Protein AF-A0A5N6PH26-F1 (afdb_monomer)

Structure (mmCIF, N/CA/C/O backbone):
data_AF-A0A5N6PH26-F1
#
_entry.id   AF-A0A5N6PH26-F1
#
loop_
_atom_site.group_PDB
_atom_site.id
_atom_site.type_symbol
_atom_site.label_atom_id
_atom_site.label_alt_id
_atom_site.label_comp_id
_atom_site.label_asym_id
_atom_site.label_entity_id
_atom_site.label_seq_id
_atom_site.pdbx_PDB_ins_code
_atom_site.Cartn_x
_atom_site.Cartn_y
_atom_site.Cartn_z
_atom_site.occupancy
_atom_site.B_iso_or_equiv
_atom_site.auth_seq_id
_atom_site.auth_comp_id
_atom_site.auth_asym_id
_atom_site.auth_atom_id
_atom_site.pdbx_PDB_model_num
ATOM 1 N N . MET A 1 1 ? 2.765 4.753 -2.796 1.00 84.94 1 MET A N 1
ATOM 2 C CA . MET A 1 1 ? 2.921 3.448 -2.101 1.00 84.94 1 MET A CA 1
ATOM 3 C C . MET A 1 1 ? 1.589 2.810 -1.710 1.00 84.94 1 MET A C 1
ATOM 5 O O . MET A 1 1 ? 1.302 1.729 -2.200 1.00 84.94 1 MET A O 1
ATOM 9 N N . LEU A 1 2 ? 0.747 3.419 -0.859 1.00 96.69 2 LEU A N 1
ATOM 10 C CA . LEU A 1 2 ? -0.535 2.786 -0.485 1.00 96.69 2 LEU A CA 1
ATOM 11 C C . LEU A 1 2 ? -1.491 2.634 -1.679 1.00 96.69 2 LEU A C 1
ATOM 13 O O . LEU A 1 2 ? -2.054 1.560 -1.874 1.00 96.69 2 LEU A O 1
ATOM 17 N N . MET A 1 3 ? -1.620 3.671 -2.512 1.00 97.69 3 MET A N 1
ATOM 18 C CA . MET A 1 3 ? -2.498 3.639 -3.687 1.00 97.69 3 MET A CA 1
ATOM 19 C C . MET A 1 3 ? -2.008 2.673 -4.769 1.00 97.69 3 MET A C 1
ATOM 21 O O . MET A 1 3 ? -2.805 1.890 -5.289 1.00 97.69 3 MET A O 1
ATOM 25 N N . SER A 1 4 ? -0.697 2.636 -5.031 1.00 97.00 4 SER A N 1
ATOM 26 C CA . SER A 1 4 ? -0.076 1.658 -5.937 1.00 97.00 4 SER A CA 1
ATOM 27 C C . SER A 1 4 ? -0.297 0.207 -5.481 1.00 97.00 4 SER A C 1
ATOM 29 O O . SER A 1 4 ? -0.470 -0.678 -6.312 1.00 97.00 4 SER A O 1
ATOM 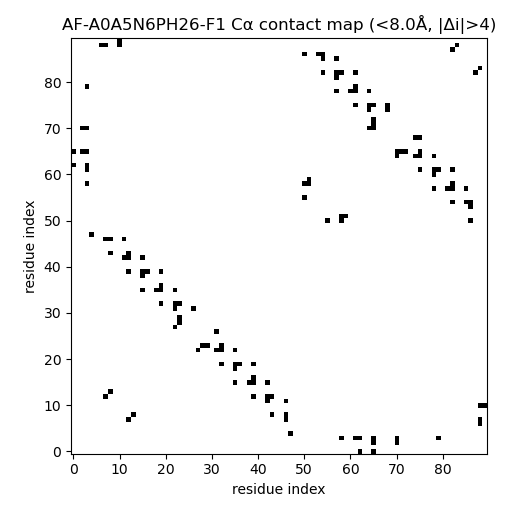31 N N . SER A 1 5 ? -0.380 -0.046 -4.171 1.00 97.38 5 SER A N 1
ATOM 32 C CA . SER A 1 5 ? -0.632 -1.383 -3.609 1.00 97.38 5 SER A CA 1
AT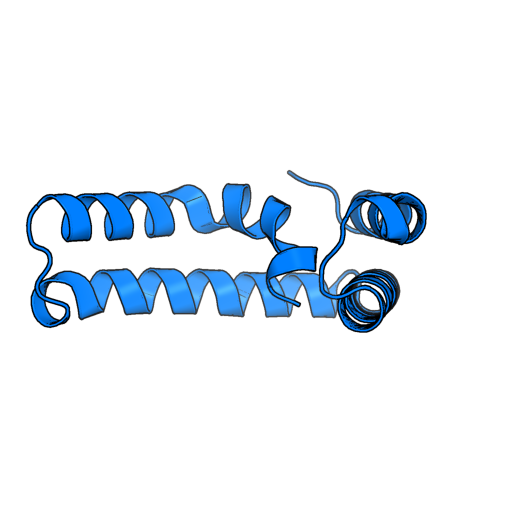OM 33 C C . SER A 1 5 ? -2.102 -1.657 -3.270 1.00 97.38 5 SER A C 1
ATOM 35 O O . SER A 1 5 ? -2.412 -2.723 -2.737 1.00 97.38 5 SER A O 1
ATOM 37 N N . SER A 1 6 ? -3.021 -0.732 -3.560 1.00 97.38 6 SER A N 1
ATOM 38 C CA . SER A 1 6 ? -4.421 -0.796 -3.109 1.00 97.38 6 SER A CA 1
ATOM 39 C C . SER A 1 6 ? -5.135 -2.090 -3.512 1.00 97.38 6 SER A C 1
ATOM 41 O O . SER A 1 6 ? -5.826 -2.684 -2.685 1.00 97.38 6 SER A O 1
ATOM 43 N N . LYS A 1 7 ? -4.914 -2.587 -4.738 1.00 97.12 7 LYS A N 1
ATOM 44 C CA . LYS A 1 7 ? -5.475 -3.866 -5.205 1.00 97.12 7 LYS A CA 1
ATOM 45 C C . LYS A 1 7 ? -4.966 -5.061 -4.392 1.00 97.12 7 LYS A C 1
ATOM 47 O O . LYS A 1 7 ? -5.764 -5.895 -3.974 1.00 97.12 7 LYS A O 1
ATOM 52 N N . HIS A 1 8 ? -3.664 -5.115 -4.106 1.00 97.69 8 HIS A N 1
ATOM 53 C CA . HIS A 1 8 ? -3.088 -6.165 -3.261 1.00 97.69 8 HIS A CA 1
ATOM 54 C C . HIS A 1 8 ? -3.600 -6.074 -1.822 1.00 97.69 8 HIS A C 1
ATOM 56 O O . HIS A 1 8 ? -3.907 -7.097 -1.223 1.00 97.69 8 HIS A O 1
ATOM 62 N N . ILE A 1 9 ? -3.749 -4.863 -1.275 1.00 98.19 9 ILE A N 1
ATOM 63 C CA . ILE A 1 9 ? -4.308 -4.646 0.069 1.00 98.19 9 ILE A CA 1
ATOM 64 C C . ILE A 1 9 ? -5.765 -5.117 0.133 1.00 98.19 9 ILE A C 1
ATOM 66 O O . ILE A 1 9 ? -6.168 -5.752 1.109 1.00 98.19 9 ILE A O 1
ATOM 70 N N . ALA A 1 10 ? -6.552 -4.828 -0.906 1.00 97.50 10 ALA A N 1
ATOM 71 C CA . ALA A 1 10 ? -7.958 -5.202 -0.976 1.00 97.50 10 ALA A CA 1
ATOM 72 C C . ALA A 1 10 ? -8.171 -6.722 -0.946 1.00 97.50 10 ALA A C 1
ATOM 74 O O . ALA A 1 10 ? -9.176 -7.173 -0.398 1.00 97.50 10 ALA A O 1
ATOM 75 N N . ILE A 1 11 ? -7.237 -7.497 -1.505 1.00 97.31 11 ILE A N 1
ATOM 76 C CA . ILE A 1 11 ? -7.289 -8.963 -1.510 1.00 97.31 11 ILE A CA 1
ATOM 77 C C . ILE A 1 11 ? -6.599 -9.530 -0.262 1.00 97.31 11 ILE A C 1
ATOM 79 O O . ILE A 1 11 ? -7.237 -10.211 0.539 1.00 97.31 11 ILE A O 1
ATOM 83 N N . GLY A 1 12 ? -5.326 -9.190 -0.052 1.00 97.06 12 GLY A N 1
ATOM 84 C CA . GLY A 1 12 ? -4.469 -9.789 0.972 1.00 97.06 12 GLY A CA 1
ATOM 85 C C . GLY A 1 12 ? -4.794 -9.397 2.415 1.00 97.06 12 GLY A C 1
ATOM 86 O O . GLY A 1 12 ? -4.475 -10.155 3.320 1.00 97.06 12 GLY A O 1
ATOM 87 N N . CYS A 1 13 ? -5.450 -8.253 2.641 1.00 98.38 13 CYS A N 1
ATOM 88 C CA . CYS A 1 13 ? -5.844 -7.783 3.979 1.00 98.38 13 CYS A CA 1
ATOM 89 C C . CYS A 1 13 ? -7.361 -7.585 4.112 1.00 98.38 13 CYS A C 1
ATOM 91 O O . CYS A 1 13 ? -7.838 -6.774 4.915 1.00 98.38 13 CYS A O 1
ATOM 93 N N . ARG A 1 14 ? -8.151 -8.286 3.285 1.00 98.12 14 ARG A N 1
ATOM 94 C CA . ARG A 1 14 ? -9.609 -8.116 3.230 1.00 98.12 14 ARG A CA 1
ATOM 95 C C . ARG A 1 14 ? -10.281 -8.383 4.576 1.00 98.12 14 ARG A C 1
ATOM 97 O O . ARG A 1 14 ? -11.157 -7.617 4.977 1.00 98.12 14 ARG A O 1
ATOM 104 N N . SER A 1 15 ? -9.904 -9.466 5.252 1.00 98.25 15 SER A N 1
ATOM 105 C CA . SER A 1 15 ? -10.480 -9.897 6.533 1.00 98.25 15 SER A CA 1
ATOM 106 C C . SER A 1 15 ? -10.325 -8.837 7.618 1.00 98.25 15 SER A C 1
ATOM 108 O O . SER A 1 15 ? -11.304 -8.453 8.261 1.00 98.25 15 SER A O 1
ATOM 110 N N . GLU A 1 16 ? -9.111 -8.327 7.776 1.00 98.56 16 GLU A N 1
ATOM 111 C CA . GLU A 1 16 ? -8.717 -7.324 8.755 1.00 98.56 16 GLU A CA 1
ATOM 112 C C . GLU A 1 16 ? -9.438 -6.006 8.467 1.00 98.56 16 GLU A C 1
ATOM 114 O O . GLU A 1 16 ? -10.054 -5.425 9.364 1.00 98.56 16 GLU A O 1
ATOM 119 N N . ASN A 1 17 ? -9.444 -5.575 7.199 1.00 98.44 17 ASN A N 1
ATOM 120 C CA . ASN A 1 17 ? -10.119 -4.353 6.765 1.00 98.44 17 ASN A CA 1
ATOM 121 C C . ASN A 1 17 ? -11.628 -4.412 7.035 1.00 98.44 17 ASN A C 1
ATOM 123 O O . ASN A 1 17 ? -12.191 -3.490 7.626 1.00 98.44 17 ASN A O 1
ATOM 127 N N . VAL A 1 18 ? -12.294 -5.510 6.660 1.00 98.50 18 VAL A N 1
ATOM 128 C CA . VAL A 1 18 ? -13.733 -5.690 6.911 1.00 98.50 18 VAL A CA 1
ATOM 129 C C . VAL A 1 18 ? -14.028 -5.735 8.409 1.00 98.50 18 VAL A C 1
ATOM 131 O O . VAL A 1 18 ? -15.009 -5.138 8.852 1.00 98.50 18 VAL A O 1
ATOM 134 N N . ALA A 1 19 ? -13.195 -6.407 9.208 1.00 98.31 19 ALA A N 1
ATOM 135 C CA . ALA A 1 19 ? -13.367 -6.452 10.656 1.00 98.31 19 ALA A CA 1
ATOM 136 C C . ALA A 1 19 ? -13.251 -5.055 11.289 1.00 98.31 19 ALA A C 1
ATOM 138 O O . ALA A 1 19 ? -14.069 -4.706 12.144 1.00 98.31 19 ALA A O 1
ATOM 139 N N . PHE A 1 20 ? -12.273 -4.252 10.860 1.00 98.50 20 PHE A N 1
ATOM 140 C CA . PHE A 1 20 ? -12.099 -2.874 11.319 1.00 98.50 20 PHE A CA 1
ATOM 141 C C . PHE A 1 20 ? -13.284 -1.981 10.927 1.00 98.50 20 PHE A C 1
ATOM 143 O O . PHE A 1 20 ? -13.822 -1.273 11.779 1.00 98.50 20 PHE A O 1
ATOM 150 N N . LEU A 1 21 ? -13.754 -2.072 9.678 1.00 98.00 21 LEU A N 1
ATOM 151 C CA . LEU A 1 21 ? -14.918 -1.317 9.200 1.00 98.00 21 LEU A CA 1
ATOM 152 C C . LEU A 1 21 ? -16.210 -1.694 9.937 1.00 98.00 21 LEU A C 1
ATOM 154 O O . LEU A 1 21 ? -16.989 -0.807 10.277 1.00 98.00 21 LEU A O 1
ATOM 158 N N . LYS A 1 22 ? -16.433 -2.984 10.228 1.00 98.19 22 LYS A N 1
ATOM 159 C CA . LYS A 1 22 ? -17.582 -3.432 11.037 1.00 98.19 22 LYS A CA 1
ATOM 160 C C . LYS A 1 22 ? -17.553 -2.822 12.438 1.00 98.19 22 LYS A C 1
ATOM 162 O O . LYS A 1 22 ? -18.550 -2.249 12.853 1.00 98.19 22 LYS A O 1
ATOM 167 N N . CYS A 1 23 ? -16.399 -2.854 13.104 1.00 98.19 23 CYS A N 1
ATOM 168 C CA . CYS A 1 23 ? -16.234 -2.230 14.419 1.00 98.19 23 CYS A CA 1
ATOM 169 C C . CYS A 1 23 ? -16.547 -0.728 14.384 1.00 98.19 23 CYS A C 1
ATOM 171 O O . CYS A 1 23 ? -17.318 -0.241 15.200 1.00 98.19 23 CYS A O 1
ATOM 173 N N . LYS A 1 24 ? -16.022 -0.006 13.384 1.00 97.75 24 LYS A N 1
ATOM 174 C CA . LYS A 1 24 ? -16.285 1.431 13.207 1.00 97.75 24 LYS A CA 1
ATOM 175 C C . LYS A 1 24 ? -17.742 1.765 12.896 1.00 97.75 24 LYS A C 1
ATOM 177 O O . LYS A 1 24 ? -18.192 2.860 13.218 1.00 97.75 24 LYS A O 1
ATOM 182 N N . LYS A 1 25 ? -18.460 0.845 12.250 1.00 97.81 25 LYS A N 1
ATOM 183 C CA . LYS A 1 25 ? -19.893 0.977 11.978 1.00 97.81 25 LYS A CA 1
ATOM 184 C C . LYS A 1 25 ? -20.738 0.774 13.240 1.00 97.81 25 LYS A C 1
ATOM 186 O O . LYS A 1 25 ? -21.790 1.393 13.346 1.00 97.81 25 LYS A O 1
ATOM 191 N N . GLU A 1 26 ? -20.300 -0.089 14.154 1.00 97.00 26 GLU A N 1
ATOM 192 C CA . GLU A 1 26 ? -20.968 -0.342 15.438 1.00 97.00 26 GLU A CA 1
ATOM 193 C C . GLU A 1 26 ? -20.723 0.792 16.442 1.00 97.00 26 GLU A C 1
ATOM 195 O O . GLU A 1 26 ? -21.666 1.242 17.090 1.00 97.00 26 GLU A O 1
ATOM 200 N N . ASP A 1 27 ? -19.482 1.280 16.542 1.00 95.25 27 ASP A N 1
ATOM 201 C CA . ASP A 1 27 ? -19.104 2.387 17.424 1.00 95.25 27 ASP A CA 1
ATOM 202 C C . ASP A 1 27 ? -18.017 3.267 16.763 1.00 95.25 27 ASP A C 1
ATOM 204 O O . ASP A 1 27 ? -16.921 2.783 16.446 1.00 95.25 27 ASP A O 1
ATOM 208 N N . PRO A 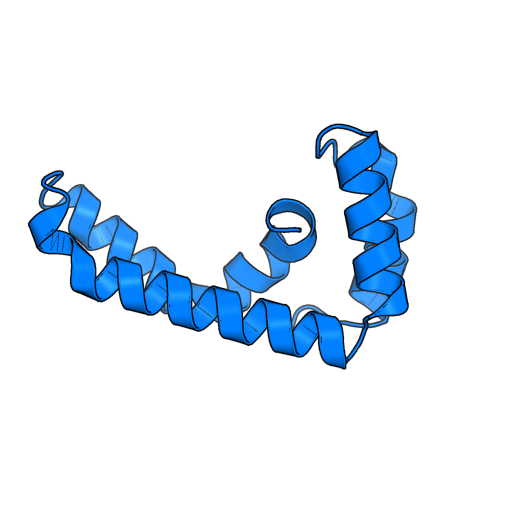1 28 ? -18.270 4.573 16.548 1.00 93.75 28 PRO A N 1
ATOM 209 C CA . PRO A 1 28 ? -17.291 5.466 15.936 1.00 93.75 28 PRO A CA 1
ATOM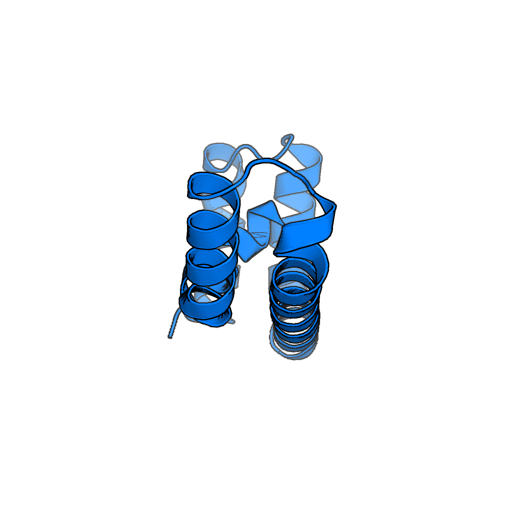 210 C C . PRO A 1 28 ? -16.088 5.772 16.846 1.00 93.75 28 PRO A C 1
ATOM 212 O O . PRO A 1 28 ? -15.054 6.228 16.333 1.00 93.75 28 PRO A O 1
ATOM 215 N N . ASN A 1 29 ? -16.174 5.512 18.159 1.00 95.00 29 ASN A N 1
ATOM 216 C CA . ASN A 1 29 ? -15.106 5.793 19.114 1.00 95.00 29 ASN A CA 1
ATOM 217 C C . ASN A 1 29 ? -13.797 5.090 18.688 1.00 95.00 29 ASN A C 1
ATOM 219 O O . ASN A 1 29 ? -13.749 3.862 18.563 1.00 95.00 29 ASN A O 1
ATOM 223 N N . PRO A 1 30 ? -12.705 5.838 18.439 1.00 92.50 30 PRO A N 1
ATOM 224 C CA . PRO A 1 30 ? -11.440 5.263 17.990 1.00 92.50 30 PRO A CA 1
ATOM 225 C C . PRO A 1 30 ? -10.850 4.232 18.952 1.00 92.50 30 PRO A C 1
ATOM 227 O O . PRO A 1 30 ? -10.268 3.260 18.472 1.00 92.50 30 PRO A O 1
ATOM 230 N N .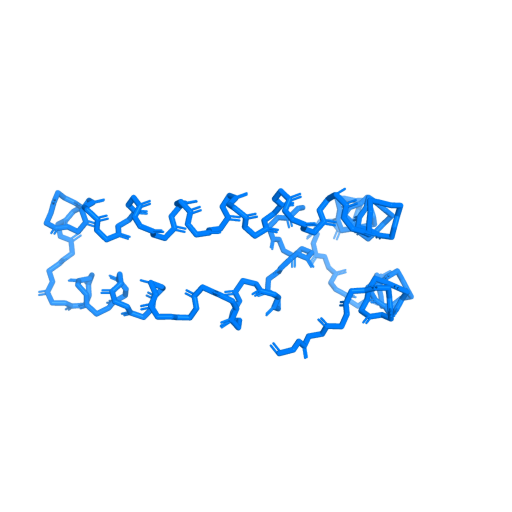 GLU A 1 31 ? -11.042 4.383 20.263 1.00 96.12 31 GLU A N 1
ATOM 231 C CA . GLU A 1 31 ? -10.456 3.490 21.268 1.00 96.12 31 GLU A CA 1
ATOM 232 C C . GLU A 1 31 ? -11.014 2.065 21.193 1.00 96.12 31 GLU A C 1
ATOM 234 O O . GLU A 1 31 ? -10.277 1.09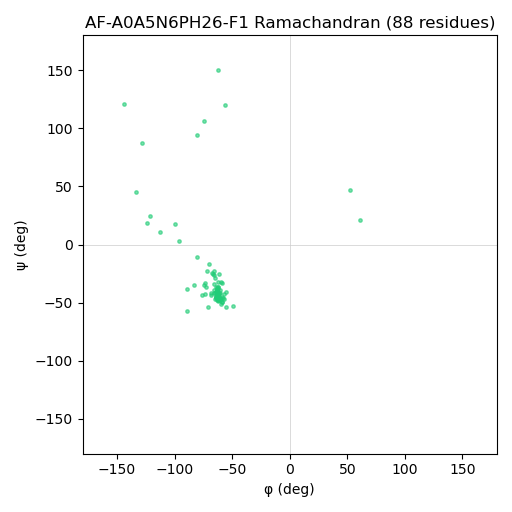4 21.371 1.00 96.12 31 GLU A O 1
ATOM 239 N N . LYS A 1 32 ? -12.298 1.923 20.843 1.00 96.62 32 LYS A N 1
ATOM 240 C CA . LYS A 1 32 ? -12.991 0.627 20.767 1.00 96.62 32 LYS A CA 1
ATOM 241 C C . LYS A 1 32 ? -12.463 -0.279 19.657 1.00 96.62 32 LYS A C 1
ATOM 243 O O . LYS A 1 32 ? -12.548 -1.498 19.769 1.00 96.62 32 LYS A O 1
ATOM 248 N N . CYS A 1 33 ? -11.880 0.306 18.611 1.00 97.12 33 CYS A N 1
ATOM 249 C CA . CYS A 1 33 ? -11.402 -0.421 17.435 1.00 97.12 33 CYS A CA 1
ATOM 250 C C . CYS A 1 33 ? -9.871 -0.416 17.289 1.00 97.12 33 CYS A C 1
ATOM 252 O O . CYS A 1 33 ? -9.371 -0.836 16.243 1.00 97.12 33 CYS A O 1
ATOM 254 N N . LEU A 1 34 ? -9.118 0.030 18.307 1.00 97.81 34 LEU A N 1
ATOM 255 C CA . LEU A 1 34 ? -7.651 0.125 18.248 1.00 97.81 34 LEU A CA 1
ATOM 256 C C . LEU A 1 34 ? -6.982 -1.212 17.926 1.00 97.81 34 LEU A C 1
ATOM 258 O O . LEU A 1 34 ? -6.061 -1.250 17.111 1.00 97.81 34 LEU A O 1
ATOM 262 N N . ASP A 1 35 ? -7.445 -2.308 18.531 1.00 97.81 35 ASP A N 1
ATOM 263 C CA . ASP A 1 35 ? -6.867 -3.633 18.292 1.00 97.81 35 ASP A CA 1
ATOM 264 C C . ASP A 1 35 ? -7.025 -4.066 16.825 1.00 97.81 35 ASP A C 1
ATOM 266 O O . ASP A 1 35 ? -6.046 -4.398 16.158 1.00 97.81 35 ASP A O 1
ATOM 270 N N . LYS A 1 36 ? -8.233 -3.929 16.268 1.00 98.25 36 LYS A N 1
ATOM 271 C CA . LYS A 1 36 ? -8.503 -4.210 14.848 1.00 98.25 36 LYS A CA 1
ATOM 272 C C . LYS A 1 36 ? -7.709 -3.283 13.922 1.00 98.25 36 LYS A C 1
ATOM 274 O O . LYS A 1 36 ? -7.213 -3.732 12.895 1.00 98.25 36 LYS A O 1
ATOM 279 N N . GLY A 1 37 ? -7.527 -2.017 14.303 1.00 98.06 37 GLY A N 1
ATOM 280 C CA . GLY A 1 37 ? -6.667 -1.079 13.577 1.00 98.06 37 GLY A CA 1
ATOM 281 C C . GLY A 1 37 ? -5.205 -1.537 13.542 1.00 98.06 37 GLY A C 1
ATOM 282 O O . GLY A 1 37 ? -4.578 -1.520 12.487 1.00 98.06 37 GLY A O 1
ATOM 283 N N . ARG A 1 38 ? -4.668 -2.036 14.665 1.00 98.56 38 ARG A N 1
ATOM 284 C CA . ARG A 1 38 ? -3.317 -2.627 14.716 1.00 98.56 38 ARG A CA 1
ATOM 285 C C . ARG A 1 38 ? -3.200 -3.866 13.830 1.00 98.56 38 ARG A C 1
ATOM 287 O O . ARG A 1 38 ? -2.164 -4.040 13.192 1.00 98.56 38 ARG A O 1
ATOM 294 N N . GLN A 1 39 ? -4.236 -4.705 13.775 1.00 98.56 39 GLN A N 1
ATOM 295 C CA . GLN A 1 39 ? -4.268 -5.880 12.897 1.00 98.56 39 GLN A CA 1
ATOM 296 C C . GLN A 1 39 ? -4.229 -5.477 11.415 1.00 98.56 39 GLN A C 1
ATOM 298 O O . GLN A 1 39 ? -3.394 -5.999 10.677 1.00 98.56 39 GLN A O 1
ATOM 303 N N . VAL A 1 40 ? -5.036 -4.488 11.007 1.00 98.62 40 VAL A N 1
ATOM 304 C CA . VAL A 1 40 ? -4.991 -3.910 9.650 1.00 98.62 40 VAL A CA 1
ATOM 305 C C . VAL A 1 40 ? -3.589 -3.405 9.324 1.00 98.62 40 VAL A C 1
ATOM 307 O O .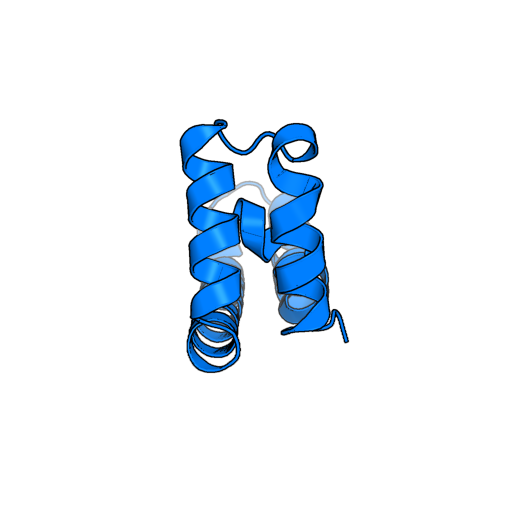 VAL A 1 40 ? -2.997 -3.832 8.335 1.00 98.62 40 VAL A O 1
ATOM 310 N N . THR A 1 41 ? -3.018 -2.550 10.176 1.00 98.56 41 THR A N 1
ATOM 311 C CA . THR A 1 41 ? -1.685 -1.981 9.942 1.00 98.56 41 THR A CA 1
ATOM 312 C C . THR A 1 41 ? -0.613 -3.064 9.857 1.00 98.56 41 THR A C 1
ATOM 314 O O . THR A 1 41 ? 0.243 -3.008 8.977 1.00 98.56 41 THR A O 1
ATOM 317 N N . ARG A 1 42 ? -0.662 -4.083 10.725 1.00 98.69 42 ARG A N 1
ATOM 318 C CA . ARG A 1 42 ? 0.278 -5.211 10.684 1.00 98.69 42 ARG A CA 1
ATOM 319 C C . ARG A 1 42 ? 0.175 -5.979 9.366 1.00 98.69 42 ARG A C 1
ATOM 321 O O . ARG A 1 42 ? 1.212 -6.254 8.766 1.00 98.69 42 ARG A O 1
ATOM 328 N N . CYS A 1 43 ? -1.041 -6.297 8.920 1.00 98.69 43 CYS A N 1
ATOM 329 C CA . CYS A 1 43 ? -1.254 -6.984 7.647 1.00 98.69 43 CYS A CA 1
ATOM 330 C C . CYS A 1 43 ? -0.695 -6.160 6.481 1.00 98.69 43 CYS A C 1
ATOM 332 O O . CYS A 1 43 ? 0.132 -6.652 5.715 1.00 98.69 43 CYS A O 1
ATOM 334 N N . VAL A 1 44 ? -1.069 -4.879 6.398 1.00 98.56 44 VAL A N 1
ATOM 335 C CA . VAL A 1 44 ? -0.650 -3.990 5.306 1.00 98.56 44 VAL A CA 1
ATOM 336 C C . VAL A 1 44 ? 0.868 -3.811 5.283 1.00 98.56 44 VAL A C 1
ATOM 338 O O . VAL A 1 44 ? 1.466 -3.916 4.219 1.00 98.56 44 VAL A O 1
ATOM 341 N N . LEU A 1 45 ? 1.524 -3.602 6.428 1.00 98.50 45 LEU A N 1
ATOM 342 C CA . LEU A 1 45 ? 2.987 -3.485 6.474 1.00 98.50 45 LEU A CA 1
ATOM 343 C C . LEU A 1 45 ? 3.689 -4.778 6.040 1.00 98.50 45 LEU A C 1
ATOM 345 O O . LEU A 1 45 ? 4.688 -4.718 5.324 1.00 98.50 45 LEU A O 1
ATOM 349 N N . SER A 1 46 ? 3.163 -5.940 6.440 1.00 98.12 46 SER A N 1
ATOM 350 C CA . SER A 1 46 ? 3.696 -7.234 6.006 1.00 98.12 46 SER A CA 1
ATOM 351 C C . SER A 1 46 ? 3.554 -7.423 4.496 1.00 98.12 46 SER A C 1
ATOM 353 O O . SER A 1 46 ? 4.510 -7.831 3.840 1.00 98.12 46 SER A O 1
ATOM 355 N N . LEU A 1 47 ? 2.391 -7.081 3.938 1.00 97.81 47 LEU A N 1
ATOM 356 C CA . LEU A 1 47 ? 2.128 -7.134 2.501 1.00 97.81 47 LEU A CA 1
ATOM 357 C C . LEU A 1 47 ? 3.065 -6.198 1.723 1.00 97.81 47 LEU A C 1
A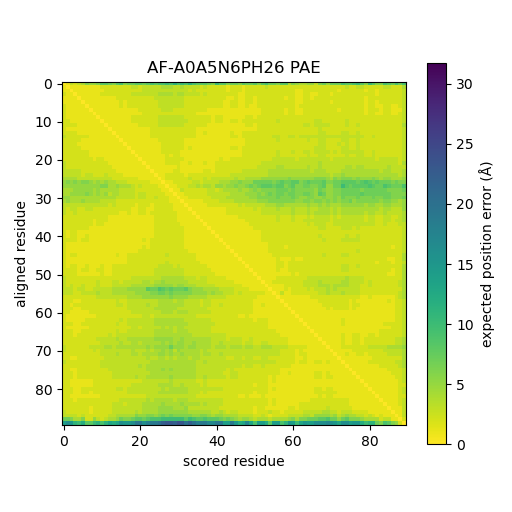TOM 359 O O . LEU A 1 47 ? 3.675 -6.612 0.744 1.00 97.81 47 LEU A O 1
ATOM 363 N N . LEU A 1 48 ? 3.208 -4.944 2.165 1.00 97.50 48 LEU A N 1
ATOM 364 C CA . LEU A 1 48 ? 4.092 -3.971 1.516 1.00 97.50 48 LEU A CA 1
ATOM 365 C C . LEU A 1 48 ? 5.549 -4.437 1.525 1.00 97.50 48 LEU A C 1
ATOM 367 O O . LEU A 1 48 ? 6.245 -4.274 0.526 1.00 97.50 48 LEU A O 1
ATOM 371 N N . LYS A 1 49 ? 5.998 -5.045 2.629 1.00 97.38 49 LYS A N 1
ATOM 372 C CA . LYS A 1 49 ? 7.335 -5.634 2.722 1.00 97.38 49 LYS A CA 1
ATOM 373 C C . LYS A 1 49 ? 7.517 -6.780 1.725 1.00 97.38 49 LYS A C 1
ATOM 375 O O . LYS A 1 49 ? 8.542 -6.820 1.055 1.00 97.38 49 LYS A O 1
ATOM 380 N N . ASP A 1 50 ? 6.544 -7.682 1.619 1.00 96.62 50 ASP A N 1
ATOM 381 C CA . ASP A 1 50 ? 6.601 -8.821 0.695 1.00 96.62 50 ASP A CA 1
ATOM 382 C C . ASP A 1 50 ? 6.637 -8.369 -0.776 1.00 96.62 50 ASP A C 1
ATOM 384 O O . ASP A 1 50 ? 7.496 -8.808 -1.540 1.00 96.62 50 ASP A O 1
ATOM 388 N N . LEU A 1 51 ? 5.774 -7.418 -1.152 1.00 96.50 51 LEU A N 1
ATOM 389 C CA . LEU A 1 51 ? 5.761 -6.821 -2.493 1.00 96.50 51 LEU A CA 1
ATOM 390 C C . LEU A 1 51 ? 7.104 -6.162 -2.823 1.00 96.50 51 LEU A C 1
ATOM 392 O O . LEU A 1 51 ? 7.707 -6.457 -3.853 1.00 96.50 51 LEU A O 1
ATOM 396 N N . HIS A 1 52 ? 7.622 -5.336 -1.914 1.00 95.19 52 HIS A N 1
ATOM 397 C CA . HIS A 1 52 ? 8.897 -4.656 -2.124 1.00 95.19 52 HIS A CA 1
ATOM 398 C C . HIS A 1 52 ? 10.080 -5.634 -2.176 1.00 95.19 52 HIS A C 1
ATOM 400 O O . HIS A 1 52 ? 11.113 -5.300 -2.741 1.00 95.19 52 HIS A O 1
ATOM 406 N N . GLN A 1 53 ? 9.979 -6.836 -1.604 1.00 95.75 53 GLN A N 1
ATOM 407 C CA . GLN A 1 53 ? 11.030 -7.855 -1.702 1.00 95.75 53 GLN A CA 1
ATOM 408 C C . GLN A 1 53 ? 10.962 -8.669 -2.999 1.00 95.75 53 GLN A C 1
ATOM 410 O O . GLN A 1 53 ? 12.004 -9.059 -3.518 1.00 95.75 53 GLN A O 1
ATOM 415 N N . LYS A 1 54 ? 9.759 -8.944 -3.514 1.00 95.50 54 LYS A N 1
ATOM 416 C CA . LYS A 1 54 ? 9.558 -9.810 -4.689 1.00 95.50 54 LYS A CA 1
ATOM 417 C C . LYS A 1 54 ? 9.597 -9.061 -6.018 1.00 95.50 54 LYS A C 1
ATOM 419 O O . LYS A 1 54 ? 10.130 -9.584 -6.989 1.00 95.50 54 LYS A O 1
ATOM 424 N N . CYS A 1 55 ? 9.038 -7.856 -6.060 1.00 96.31 55 CYS A N 1
ATOM 425 C CA . CYS A 1 55 ? 8.858 -7.056 -7.274 1.00 96.31 55 CYS A CA 1
ATOM 426 C C . CYS A 1 55 ? 9.304 -5.608 -7.043 1.00 96.31 55 CYS A C 1
ATOM 428 O O . CYS A 1 55 ? 8.606 -4.665 -7.409 1.00 96.31 55 CYS A O 1
ATOM 430 N N . THR A 1 56 ? 10.470 -5.431 -6.406 1.00 96.38 56 THR A N 1
ATOM 431 C CA . THR A 1 56 ? 11.025 -4.123 -6.013 1.00 96.38 56 THR A CA 1
ATOM 432 C C . THR A 1 56 ? 11.018 -3.128 -7.167 1.00 96.38 56 THR A C 1
ATOM 434 O O . THR A 1 56 ? 10.475 -2.037 -7.048 1.00 96.38 56 THR A O 1
ATOM 437 N N . LYS A 1 57 ? 11.583 -3.524 -8.313 1.00 98.06 57 LYS A N 1
ATOM 438 C CA . LYS A 1 57 ? 11.790 -2.635 -9.458 1.00 98.06 57 LYS A CA 1
ATOM 439 C C . LYS A 1 57 ? 10.465 -2.128 -10.025 1.00 98.06 57 LYS A C 1
ATOM 441 O O . LYS A 1 57 ? 10.318 -0.936 -10.283 1.00 98.06 57 LYS A O 1
ATOM 446 N N . GLU A 1 58 ? 9.515 -3.027 -10.246 1.00 98.12 58 GLU A N 1
ATOM 447 C CA . GLU A 1 58 ? 8.218 -2.692 -10.824 1.00 98.12 58 GLU A CA 1
ATOM 448 C C . GLU A 1 58 ? 7.341 -1.933 -9.821 1.00 98.12 58 GLU A C 1
ATOM 450 O O . GLU A 1 58 ? 6.647 -0.990 -10.204 1.00 98.12 58 GLU A O 1
ATOM 455 N N . MET A 1 59 ? 7.417 -2.288 -8.533 1.00 97.38 59 MET A N 1
ATOM 456 C CA . MET A 1 59 ? 6.733 -1.571 -7.458 1.00 97.38 59 MET A CA 1
ATOM 457 C C . MET A 1 59 ? 7.237 -0.130 -7.340 1.00 97.38 59 MET A C 1
ATOM 459 O O . MET A 1 59 ? 6.417 0.785 -7.280 1.00 97.38 59 MET A O 1
ATOM 463 N N . ASP A 1 60 ? 8.555 0.082 -7.352 1.00 98.00 60 ASP A N 1
ATOM 464 C CA . ASP A 1 60 ? 9.168 1.411 -7.276 1.00 98.00 60 ASP A CA 1
ATOM 465 C C . ASP A 1 60 ? 8.820 2.257 -8.504 1.00 98.00 60 ASP A C 1
ATOM 467 O O . ASP A 1 60 ? 8.475 3.431 -8.366 1.00 98.00 60 ASP A O 1
ATOM 471 N N . ALA A 1 61 ? 8.836 1.663 -9.703 1.00 98.31 61 ALA A N 1
ATOM 472 C CA . ALA A 1 61 ? 8.436 2.350 -10.929 1.00 98.31 61 ALA A CA 1
ATOM 473 C C . ALA A 1 61 ? 6.967 2.799 -10.874 1.00 98.31 61 ALA A C 1
ATOM 475 O O . ALA A 1 61 ? 6.655 3.959 -11.157 1.00 98.31 61 ALA A O 1
ATOM 476 N N . TYR A 1 62 ? 6.063 1.909 -10.459 1.00 98.44 62 TYR A N 1
ATOM 477 C CA . TYR A 1 62 ? 4.647 2.244 -10.359 1.00 98.44 62 TYR A CA 1
ATOM 478 C C . TYR A 1 62 ? 4.372 3.255 -9.244 1.00 98.44 62 TYR A C 1
ATOM 480 O O . TYR A 1 62 ? 3.666 4.238 -9.464 1.00 98.44 62 TYR A O 1
ATOM 488 N N . ALA A 1 63 ? 4.976 3.081 -8.068 1.00 97.94 63 ALA A N 1
ATOM 489 C CA . ALA A 1 63 ? 4.863 4.035 -6.972 1.00 97.94 63 ALA A CA 1
ATOM 490 C C . ALA A 1 63 ? 5.440 5.411 -7.334 1.00 97.94 63 ALA A C 1
ATOM 492 O O . ALA A 1 63 ? 4.864 6.424 -6.940 1.00 97.94 63 ALA A O 1
ATOM 493 N N . GLY A 1 64 ? 6.532 5.452 -8.101 1.00 98.19 64 GLY A N 1
ATOM 494 C CA . GLY A 1 64 ? 7.125 6.678 -8.627 1.00 98.19 64 GLY A CA 1
ATOM 495 C C . GLY A 1 64 ? 6.198 7.403 -9.601 1.00 98.19 64 GLY A C 1
ATOM 496 O O . GLY A 1 64 ? 5.993 8.608 -9.459 1.00 98.19 64 GLY A O 1
ATOM 497 N N . CYS A 1 65 ? 5.570 6.677 -10.534 1.00 98.56 65 CYS A N 1
ATOM 498 C CA . CYS A 1 65 ? 4.562 7.257 -11.425 1.00 98.56 65 CYS A CA 1
ATOM 499 C C . CYS A 1 65 ? 3.365 7.815 -10.645 1.00 98.56 65 CYS A C 1
ATOM 501 O O . CYS A 1 65 ? 2.945 8.947 -10.885 1.00 98.56 65 CYS A O 1
ATOM 503 N N . MET A 1 66 ? 2.846 7.047 -9.682 1.00 98.19 66 MET A N 1
ATOM 504 C CA . MET A 1 66 ? 1.724 7.473 -8.842 1.00 98.19 66 MET A CA 1
ATOM 505 C C . MET A 1 66 ? 2.085 8.723 -8.033 1.00 98.19 66 MET A C 1
ATOM 507 O O . MET A 1 66 ? 1.298 9.659 -7.978 1.00 98.19 66 MET A O 1
ATOM 511 N N . TYR A 1 67 ? 3.299 8.802 -7.480 1.00 97.88 67 TYR A N 1
ATOM 512 C CA . TYR A 1 67 ? 3.770 10.006 -6.794 1.00 97.88 67 TYR A CA 1
ATOM 513 C C . TYR A 1 67 ? 3.809 11.228 -7.724 1.00 97.88 67 TYR A C 1
ATOM 515 O O . TYR A 1 67 ? 3.321 12.293 -7.353 1.00 97.88 67 TYR A O 1
ATOM 523 N N . TYR A 1 68 ? 4.340 11.077 -8.942 1.00 98.12 68 TYR A N 1
ATOM 524 C CA . TYR A 1 68 ? 4.415 12.169 -9.919 1.00 98.12 68 TYR A CA 1
ATOM 525 C C . TYR A 1 68 ? 3.030 12.671 -10.354 1.00 98.12 68 TYR A C 1
ATOM 527 O O . TYR A 1 68 ? 2.825 13.872 -10.515 1.00 98.12 68 TYR A O 1
ATOM 535 N N . ASN A 1 69 ? 2.067 11.760 -10.497 1.00 97.50 69 ASN A N 1
ATOM 536 C CA . ASN A 1 69 ? 0.721 12.055 -10.985 1.00 97.50 69 ASN A CA 1
ATOM 537 C C . ASN A 1 69 ? -0.328 12.185 -9.865 1.00 97.50 69 ASN A C 1
ATOM 539 O O . ASN A 1 69 ? -1.519 12.108 -10.141 1.00 97.50 69 ASN A O 1
ATOM 543 N N . THR A 1 70 ? 0.084 12.384 -8.606 1.00 96.38 70 THR A N 1
ATOM 544 C CA . THR A 1 70 ? -0.829 12.538 -7.448 1.00 96.38 70 THR A CA 1
ATOM 545 C C . THR A 1 70 ? -1.858 11.402 -7.331 1.00 96.38 70 THR A C 1
ATOM 547 O O . THR A 1 70 ? -3.052 11.619 -7.151 1.00 96.38 70 THR A O 1
ATOM 550 N N . ASP A 1 71 ? -1.374 10.169 -7.456 1.00 96.81 71 ASP A N 1
ATOM 551 C CA . ASP A 1 71 ? -2.142 8.925 -7.424 1.00 96.81 71 ASP A CA 1
ATOM 552 C C . ASP A 1 71 ? -3.215 8.781 -8.533 1.00 96.81 71 ASP A C 1
ATOM 554 O O . ASP A 1 71 ? -4.128 7.961 -8.408 1.00 96.81 71 ASP A O 1
ATOM 558 N N . GLU A 1 72 ? -3.096 9.515 -9.650 1.00 97.38 72 GLU A N 1
ATOM 559 C CA . GLU A 1 72 ? -3.976 9.351 -10.815 1.00 97.38 72 GLU A CA 1
ATOM 560 C C . GLU A 1 72 ? -3.644 8.072 -11.602 1.00 97.38 72 GLU A C 1
ATOM 562 O O . GLU A 1 72 ? -2.648 7.978 -12.327 1.00 97.38 72 GLU A O 1
ATOM 567 N N . PHE A 1 73 ? -4.514 7.070 -11.478 1.00 97.00 73 PHE A N 1
ATOM 568 C CA . PHE A 1 73 ? -4.301 5.741 -12.046 1.00 97.00 73 PHE A CA 1
ATOM 569 C C . PHE A 1 73 ? -4.233 5.729 -13.573 1.00 97.00 73 PHE A C 1
ATOM 571 O O . PHE A 1 73 ? -3.474 4.935 -14.137 1.00 97.00 73 PHE A O 1
ATOM 578 N N . GLU A 1 74 ? -5.025 6.563 -14.254 1.00 97.75 74 GLU A N 1
ATOM 579 C CA . GLU A 1 74 ? -5.073 6.543 -15.722 1.00 97.75 74 GLU A CA 1
ATOM 580 C C . GLU A 1 74 ? -3.748 6.968 -16.361 1.00 97.75 74 GLU A C 1
ATOM 582 O O . GLU A 1 74 ? -3.392 6.492 -17.440 1.00 97.75 74 GLU A O 1
ATOM 587 N N . LEU A 1 75 ? -2.961 7.781 -15.655 1.00 98.31 75 LEU A N 1
ATOM 588 C CA . LEU A 1 75 ? -1.653 8.242 -16.115 1.00 98.31 75 LEU A CA 1
ATOM 589 C C . LEU A 1 75 ? -0.537 7.206 -15.896 1.00 98.31 75 LEU A C 1
ATOM 591 O O . LEU A 1 75 ? 0.546 7.360 -16.453 1.00 98.31 75 LEU A O 1
ATOM 595 N N . CYS A 1 76 ? -0.807 6.131 -15.144 1.00 98.38 76 CYS A N 1
ATOM 596 C CA . CYS A 1 76 ? 0.185 5.130 -14.728 1.00 98.38 76 CYS A CA 1
ATOM 597 C C . CYS A 1 76 ? -0.172 3.689 -15.134 1.00 98.38 76 CYS A C 1
ATOM 599 O O . CYS A 1 76 ? 0.355 2.719 -14.580 1.00 98.38 76 CYS A O 1
ATOM 601 N N . ARG A 1 77 ? -1.078 3.508 -16.110 1.00 98.19 77 ARG A N 1
ATOM 602 C CA . ARG A 1 77 ? -1.545 2.176 -16.552 1.00 98.19 77 ARG A CA 1
ATOM 603 C C . ARG A 1 77 ? -0.438 1.294 -17.127 1.00 98.19 77 ARG A C 1
ATOM 605 O O . ARG A 1 77 ? -0.576 0.071 -17.120 1.00 98.19 77 ARG A O 1
ATOM 612 N N . LYS A 1 78 ? 0.637 1.883 -17.654 1.00 98.44 78 LYS A N 1
ATOM 613 C CA . LYS A 1 78 ? 1.780 1.136 -18.189 1.00 98.44 78 LYS A CA 1
ATOM 614 C C . LYS A 1 78 ? 2.564 0.479 -17.053 1.00 98.44 78 LYS A C 1
ATOM 616 O O . LYS A 1 78 ? 2.734 -0.735 -17.059 1.00 98.44 78 LYS A O 1
ATOM 621 N N . GLU A 1 79 ? 2.979 1.263 -16.068 1.00 98.50 79 GLU A N 1
ATOM 622 C CA . GLU A 1 79 ? 3.720 0.811 -14.891 1.00 98.50 79 GLU A CA 1
ATOM 623 C C . GLU A 1 79 ? 2.878 -0.162 -14.066 1.00 98.50 79 GLU A C 1
ATOM 625 O O . GLU A 1 79 ? 3.385 -1.183 -13.609 1.00 98.50 79 GLU A O 1
ATOM 630 N N . GLN A 1 80 ? 1.571 0.095 -13.960 1.00 98.12 80 GLN A N 1
ATOM 631 C CA . GLN A 1 80 ? 0.633 -0.827 -13.333 1.00 98.12 80 GLN A CA 1
ATOM 632 C C . GLN A 1 80 ? 0.649 -2.215 -13.987 1.00 98.12 80 GLN A C 1
ATOM 634 O O . GLN A 1 80 ? 0.686 -3.215 -13.275 1.00 98.12 80 GLN A O 1
ATOM 639 N N . LYS A 1 81 ? 0.605 -2.300 -15.325 1.00 97.94 81 LYS A N 1
ATOM 640 C CA . LYS A 1 81 ? 0.616 -3.588 -16.041 1.00 97.94 81 LYS A CA 1
ATOM 641 C C . LYS A 1 81 ? 1.907 -4.362 -15.795 1.00 97.94 81 LYS A C 1
ATOM 643 O O . LYS A 1 81 ? 1.852 -5.573 -15.602 1.00 97.94 81 LYS A O 1
ATOM 648 N N . GLU A 1 82 ? 3.049 -3.678 -15.788 1.00 98.19 82 GLU A N 1
ATOM 649 C CA . GLU A 1 82 ? 4.336 -4.315 -15.488 1.00 98.19 82 GLU A CA 1
ATOM 650 C C . GLU A 1 82 ? 4.391 -4.801 -14.034 1.00 98.19 82 GLU A C 1
ATOM 652 O O . GLU A 1 82 ? 4.804 -5.933 -13.778 1.00 98.19 82 GLU A O 1
ATOM 657 N N . PHE A 1 83 ? 3.887 -4.000 -13.091 1.00 98.06 83 PHE A N 1
ATOM 658 C CA . PHE A 1 83 ? 3.791 -4.388 -11.686 1.00 98.06 83 PHE A CA 1
ATOM 659 C C . PHE A 1 83 ? 2.878 -5.600 -11.471 1.00 98.06 83 PHE A C 1
ATOM 661 O O . PHE A 1 83 ? 3.301 -6.568 -10.849 1.00 98.06 83 PHE A O 1
ATOM 668 N N . GLU A 1 84 ? 1.672 -5.604 -12.043 1.00 96.88 84 GLU A N 1
ATOM 669 C CA . GLU A 1 84 ? 0.724 -6.724 -11.925 1.00 96.88 84 GLU A CA 1
ATOM 670 C C . GLU A 1 84 ? 1.219 -7.995 -12.641 1.00 96.88 84 GLU A C 1
ATOM 672 O O . GLU A 1 84 ? 0.851 -9.106 -12.264 1.00 96.88 84 GLU A O 1
ATOM 677 N N . LYS A 1 85 ? 2.086 -7.862 -13.652 1.00 96.94 85 LYS A N 1
ATOM 678 C CA . LYS A 1 85 ? 2.746 -9.002 -14.301 1.00 96.94 85 LYS A CA 1
ATOM 679 C C . LYS A 1 85 ? 3.845 -9.608 -13.423 1.00 96.94 85 LYS A C 1
ATOM 681 O O . LYS A 1 85 ? 3.961 -10.830 -13.368 1.00 96.94 85 LYS A O 1
ATOM 686 N N . ALA A 1 86 ? 4.655 -8.775 -12.767 1.00 96.94 86 ALA A N 1
ATOM 687 C CA . ALA A 1 86 ? 5.722 -9.225 -11.869 1.00 96.94 86 ALA A CA 1
ATOM 688 C C . ALA A 1 86 ? 5.179 -9.747 -10.527 1.00 96.94 86 ALA A C 1
ATOM 690 O O . ALA A 1 86 ? 5.710 -10.704 -9.966 1.00 96.94 86 ALA A O 1
ATOM 691 N N . CYS A 1 87 ? 4.097 -9.141 -10.042 1.00 96.19 87 CYS A N 1
ATOM 692 C CA . CYS A 1 87 ? 3.391 -9.496 -8.820 1.00 96.19 87 CYS A CA 1
ATOM 693 C C . CYS A 1 87 ? 1.892 -9.662 -9.116 1.00 96.19 87 CYS A C 1
ATOM 695 O O . CYS A 1 87 ? 1.123 -8.710 -8.970 1.00 96.19 87 CYS A O 1
ATOM 697 N N . PRO A 1 88 ? 1.456 -10.866 -9.524 1.00 94.69 88 PRO A N 1
ATOM 698 C CA . PRO A 1 88 ? 0.051 -11.138 -9.795 1.00 94.69 88 PRO A CA 1
ATOM 699 C C . PRO A 1 88 ? -0.842 -10.984 -8.560 1.00 94.69 88 PRO A C 1
ATOM 701 O O . PRO A 1 88 ? -0.432 -11.205 -7.417 1.00 94.69 88 PRO A O 1
ATOM 704 N N . LEU A 1 89 ? -2.094 -10.605 -8.808 1.00 88.50 89 LEU A N 1
ATOM 705 C CA . LEU A 1 89 ? -3.157 -10.553 -7.809 1.00 88.50 89 LEU A CA 1
ATOM 706 C C . LEU A 1 89 ? -3.702 -11.978 -7.620 1.00 88.50 89 LEU A C 1
ATOM 708 O O . LEU A 1 89 ? -4.536 -12.417 -8.408 1.00 88.50 89 LEU A O 1
ATOM 712 N N . ASN A 1 90 ? -3.184 -12.704 -6.630 1.00 64.56 90 ASN 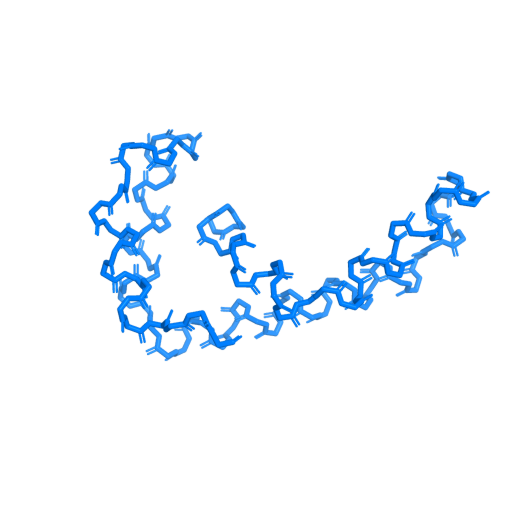A N 1
ATOM 713 C CA . ASN A 1 90 ? -3.642 -14.056 -6.278 1.00 64.56 90 ASN A CA 1
ATOM 714 C C . ASN A 1 90 ? -4.841 -14.014 -5.331 1.00 64.56 90 ASN A C 1
ATOM 716 O O . ASN A 1 90 ? -4.796 -13.186 -4.393 1.00 64.56 90 ASN A O 1
#

Nearest PDB structures (foldseek):
  8bef-assembly1_X  TM=1.002E+00  e=9.746E-09  Arabidopsis thaliana
  7ar7-assembly1_X  TM=9.851E-01  e=5.128E-08  Arabidopsis thaliana
  8e73-assembly1_A8  TM=9.908E-01  e=8.304E-08  Vigna radiata
  7ard-assembly1_X  TM=9.798E-01  e=1.147E-03  Polytomella sp. Pringsheim 198.80
  8xnv-assembly1_X  TM=9.444E-01  e=1.500E-02  Mus musculus

Foldseek 3Di:
DCLLCVLVLCQQVVVLVVVLVVQCVVPVDCVSSVVSVVSSVVRVVVSVVVLCVQPVPLSCLQVVQCVVVVNPCVSRVVSSVVSCVSPPND

Organism: NCBI:txid192012

Mean predicted aligned error: 2.51 Å

Radius of gyration: 14.75 Å; Cα contacts (8 Å, |Δi|>4): 74; chains: 1; bounding box: 33×27×40 Å

InterPro domains:
  IPR010625 CHCH [PF06747] (55-87)
  IPR016680 NADH dehydrogenase [ubiquinone] (complex I), alpha subcomplex, subunit 8 [PTHR13344] (1-87)

Sequence (90 aa):
MLMSSSKHIAIGCRSENVAFLKCKKEDPNPEKCLDKGRQVTRCVLSLLKDLHQKCTKEMDAYAGCMYYNTDEFELCRKEQKEFEKACPLN

Secondary structure (DSSP, 8-state):
-TTTTHHHHHHHTHHHHHHHHHHHHH---GGGGHHHHHHHHHHHHHHHHHHHHHSHHHHHHHHHHHHHTTT-GGGGHHHHHHHHHHS---

Solvent-accessible surface area (backbone atoms only — not comparable to full-atom values): 4933 Å² total; per-residue (Å²): 90,72,75,69,41,40,70,54,44,59,60,80,33,36,69,39,48,52,52,32,52,49,43,46,72,76,44,75,56,65,79,85,38,45,68,40,47,51,49,32,51,51,44,49,54,51,49,54,52,51,46,53,69,74,31,39,69,38,46,51,51,26,26,50,44,27,62,77,51,75,64,41,60,85,84,31,53,66,39,44,51,53,23,43,67,68,49,64,89,122

pLDDT: mean 96.88, std 3.95, range [64.56, 98.69]